Protein AF-A0A7C4FCJ5-F1 (afdb_monomer_lite)

Foldseek 3Di:
DDDLQAAEPVLVVVCVVPVVVNCCCPVVVDDDDDDPVNVVVVVVLPPDDCPVVCVVVVDPDKDAQDWDDDPVRSYIYGDRIDD

Organism: Thermofilum pendens (NCBI:txid2269)

pLDDT: mean 85.22, std 10.55, range [38.03, 94.5]

Secondary structure (DSSP, 8-state):
------EEHHHHHHHHH-HHHHHHHHTS-PPPPPPHHHHHHHHHHHHSS-HHHHHHHT-S--EES--EEETTTTEEE--SEE-

InterPro domains:
  IPR011604 PD-(D/E)XK endonuclease-like domain superfamily [G3DSA:3.90.320.10] (2-83)

Structure (mmCIF, N/CA/C/O backbone):
data_AF-A0A7C4FCJ5-F1
#
_entry.id   AF-A0A7C4FCJ5-F1
#
loop_
_atom_site.group_PDB
_atom_site.id
_atom_site.type_symbol
_atom_site.label_atom_id
_atom_site.label_alt_id
_atom_site.label_comp_id
_atom_site.label_asym_id
_atom_site.label_entity_id
_atom_site.label_seq_id
_atom_site.pdbx_PDB_ins_code
_atom_site.Cartn_x
_atom_site.Cartn_y
_atom_site.Cartn_z
_atom_site.occupancy
_atom_site.B_iso_or_equiv
_atom_site.auth_seq_id
_atom_site.auth_comp_id
_atom_site.auth_asym_id
_atom_site.auth_atom_id
_atom_site.pdbx_PDB_model_num
ATOM 1 N N . MET A 1 1 ? -1.665 -23.798 -11.341 1.00 38.03 1 MET A N 1
ATOM 2 C CA . MET A 1 1 ? -2.717 -22.771 -11.204 1.00 38.03 1 MET A CA 1
ATOM 3 C C . MET A 1 1 ? -2.038 -21.462 -11.538 1.00 38.03 1 MET A C 1
ATOM 5 O O . MET A 1 1 ? -0.994 -21.225 -10.951 1.00 38.0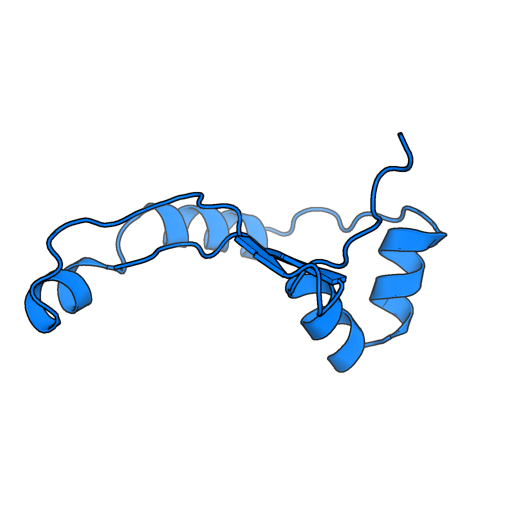3 1 MET A O 1
ATOM 9 N N . ALA A 1 2 ? -2.500 -20.718 -12.543 1.00 46.31 2 ALA A N 1
ATOM 10 C CA . ALA A 1 2 ? -1.869 -19.445 -12.885 1.00 46.31 2 ALA A CA 1
ATOM 11 C C . ALA A 1 2 ? -2.025 -18.505 -11.682 1.00 46.31 2 ALA A C 1
ATOM 13 O O . ALA A 1 2 ? -3.149 -18.290 -11.233 1.00 46.31 2 ALA A O 1
ATOM 14 N N . GLU A 1 3 ? -0.918 -18.036 -11.110 1.00 58.28 3 GLU A N 1
ATOM 15 C CA . GLU A 1 3 ? -0.958 -16.951 -10.133 1.00 58.28 3 GLU A CA 1
ATOM 16 C C . GLU A 1 3 ? -1.561 -15.735 -10.842 1.00 58.28 3 GLU A C 1
ATOM 18 O O . GLU A 1 3 ? -1.009 -15.250 -11.829 1.00 58.28 3 GLU A O 1
ATOM 23 N N . GLU A 1 4 ? -2.742 -15.294 -10.401 1.00 71.75 4 GLU A N 1
ATOM 24 C CA . GLU A 1 4 ? -3.320 -14.036 -10.870 1.00 71.75 4 GLU A CA 1
ATOM 25 C C . GLU A 1 4 ? -2.360 -12.916 -10.463 1.00 71.75 4 GLU A C 1
ATOM 27 O O . GLU A 1 4 ? -2.177 -12.638 -9.277 1.00 71.75 4 GLU A O 1
ATOM 32 N N . TRP A 1 5 ? -1.697 -12.308 -11.447 1.00 80.38 5 TRP A N 1
ATOM 33 C CA . TRP A 1 5 ? -0.837 -11.159 -11.207 1.00 80.38 5 TRP A CA 1
ATOM 34 C C . TRP A 1 5 ? -1.718 -9.952 -10.878 1.00 80.38 5 TRP A C 1
ATOM 36 O O . TRP A 1 5 ? -2.465 -9.469 -11.728 1.00 80.38 5 TRP A O 1
ATOM 46 N N . LEU A 1 6 ? -1.659 -9.508 -9.623 1.00 88.31 6 LEU A N 1
ATOM 47 C CA . LEU A 1 6 ? -2.419 -8.372 -9.108 1.00 88.31 6 LEU A CA 1
ATOM 48 C C . LEU A 1 6 ? -1.482 -7.194 -8.863 1.00 88.31 6 LEU A C 1
ATOM 50 O O . LEU A 1 6 ? -0.401 -7.360 -8.293 1.00 88.31 6 LEU A O 1
ATOM 54 N N . LEU A 1 7 ? -1.931 -5.999 -9.236 1.00 90.50 7 LEU A N 1
ATOM 55 C CA . LEU A 1 7 ? -1.241 -4.762 -8.886 1.00 90.50 7 LEU A CA 1
ATOM 56 C C . LEU A 1 7 ? -1.589 -4.367 -7.454 1.00 90.50 7 LEU A C 1
ATOM 58 O O . LEU A 1 7 ? -2.716 -4.552 -6.987 1.00 90.50 7 LEU A O 1
ATOM 62 N N . THR A 1 8 ? -0.633 -3.789 -6.742 1.00 92.62 8 THR A N 1
ATOM 63 C CA . THR A 1 8 ? -0.908 -3.197 -5.438 1.00 92.62 8 THR A CA 1
ATOM 64 C C . THR A 1 8 ? -1.507 -1.804 -5.594 1.00 92.62 8 THR A C 1
ATOM 66 O O . THR A 1 8 ? -1.234 -1.090 -6.557 1.00 92.62 8 THR A O 1
ATOM 69 N N . VAL A 1 9 ? -2.284 -1.349 -4.610 1.00 91.06 9 VAL A N 1
ATOM 70 C CA . VAL A 1 9 ? -2.766 0.048 -4.595 1.00 91.06 9 VAL A CA 1
ATOM 71 C C . VAL A 1 9 ? -1.596 1.050 -4.613 1.00 91.06 9 VAL A C 1
ATOM 73 O O . VAL A 1 9 ? -1.716 2.139 -5.174 1.00 91.06 9 VAL A O 1
ATOM 76 N N . ASN A 1 10 ? -0.436 0.675 -4.064 1.00 90.94 10 ASN A N 1
ATOM 77 C CA . ASN A 1 10 ? 0.761 1.510 -4.112 1.00 90.94 10 ASN A CA 1
ATOM 78 C C . ASN A 1 10 ? 1.351 1.615 -5.529 1.00 90.94 10 ASN A C 1
ATOM 80 O O . ASN A 1 10 ? 1.905 2.656 -5.876 1.00 90.94 10 ASN A O 1
ATOM 84 N N . ASP A 1 11 ? 1.162 0.600 -6.375 1.00 92.31 11 ASP A N 1
ATOM 85 C CA . ASP A 1 11 ? 1.558 0.666 -7.785 1.00 92.31 11 ASP A CA 1
ATOM 86 C C . ASP A 1 11 ? 0.756 1.720 -8.543 1.00 92.31 11 ASP A C 1
ATOM 88 O O . ASP A 1 11 ? 1.323 2.434 -9.361 1.00 92.31 11 ASP A O 1
ATOM 92 N N . LEU A 1 12 ? -0.530 1.905 -8.224 1.00 92.50 12 LEU A N 1
ATOM 93 C CA . LEU A 1 12 ? -1.333 2.983 -8.815 1.00 92.50 12 LEU A CA 1
ATOM 94 C C . LEU A 1 12 ? -0.811 4.364 -8.412 1.00 92.50 12 LEU A C 1
ATOM 96 O O . LEU A 1 12 ? -0.700 5.258 -9.251 1.00 92.50 12 LEU A O 1
ATOM 100 N N . LYS A 1 13 ? -0.455 4.534 -7.133 1.00 93.00 13 LYS A N 1
ATOM 101 C CA . LYS A 1 13 ? 0.171 5.767 -6.634 1.00 93.00 13 LYS A CA 1
ATOM 102 C C . LYS A 1 13 ? 1.498 6.029 -7.348 1.00 93.00 13 LYS A C 1
ATOM 104 O O . LYS A 1 13 ? 1.748 7.154 -7.774 1.00 93.00 13 LYS A O 1
ATOM 109 N N . HIS A 1 14 ? 2.339 5.006 -7.478 1.00 93.50 14 HIS A N 1
ATOM 110 C CA . HIS A 1 14 ? 3.615 5.114 -8.178 1.00 93.50 14 HIS A CA 1
ATOM 111 C C . HIS A 1 14 ? 3.424 5.418 -9.658 1.00 93.50 14 HIS A C 1
ATOM 113 O O . HIS A 1 14 ? 4.107 6.297 -10.162 1.00 93.50 14 HIS A O 1
ATOM 119 N N . PHE A 1 15 ? 2.467 4.777 -10.327 1.00 93.94 15 PHE A N 1
ATOM 120 C CA . PHE A 1 15 ? 2.148 5.040 -11.727 1.00 93.94 15 PHE A CA 1
ATOM 121 C C . PHE A 1 15 ? 1.716 6.492 -11.944 1.00 93.94 15 PHE A C 1
ATOM 123 O O . PHE A 1 15 ? 2.235 7.163 -12.830 1.00 93.94 15 PHE A O 1
ATOM 130 N N . ALA A 1 16 ? 0.824 7.001 -11.087 1.00 94.50 16 ALA A N 1
ATOM 131 C CA . ALA A 1 16 ? 0.356 8.384 -11.150 1.00 94.50 16 ALA A CA 1
ATOM 132 C C . ALA A 1 16 ? 1.473 9.410 -10.887 1.00 94.50 16 ALA A C 1
ATOM 134 O O . ALA A 1 16 ? 1.427 10.516 -11.420 1.00 94.50 16 ALA A O 1
ATOM 135 N N . TYR A 1 17 ? 2.464 9.061 -10.062 1.00 93.94 17 TYR A N 1
ATOM 136 C CA . TYR A 1 17 ? 3.636 9.901 -9.817 1.00 93.94 17 TYR A CA 1
ATOM 137 C C . TYR A 1 17 ? 4.651 9.823 -10.970 1.00 93.94 17 TYR A C 1
ATOM 139 O O . TYR A 1 17 ? 5.121 10.850 -11.457 1.00 93.94 17 TYR A O 1
ATOM 147 N N . CYS A 1 18 ? 4.999 8.606 -11.394 1.00 93.75 18 CYS A N 1
ATOM 148 C CA . CYS A 1 18 ? 5.914 8.307 -12.488 1.00 93.75 18 CYS A CA 1
ATOM 149 C C . CYS A 1 18 ? 5.737 6.855 -12.965 1.00 93.75 18 CYS A C 1
ATOM 151 O O . CYS A 1 18 ? 6.131 5.901 -12.289 1.00 93.75 18 CYS A O 1
ATOM 153 N N . GLU A 1 19 ? 5.228 6.688 -14.185 1.00 92.56 19 GLU A N 1
ATOM 154 C CA . GLU A 1 19 ? 4.957 5.384 -14.809 1.00 92.56 19 GLU A CA 1
ATOM 155 C C . GLU A 1 19 ? 6.185 4.457 -14.840 1.00 92.56 19 GLU A C 1
ATOM 157 O O . GLU A 1 19 ? 6.069 3.242 -14.664 1.00 92.56 19 GLU A O 1
ATOM 162 N N . ALA A 1 20 ? 7.381 5.035 -15.003 1.00 93.50 20 ALA A N 1
ATOM 163 C CA . ALA A 1 20 ? 8.630 4.283 -15.055 1.00 93.50 20 ALA A CA 1
ATOM 164 C C . ALA A 1 20 ? 8.908 3.506 -13.761 1.00 93.50 20 ALA A C 1
ATOM 166 O O . ALA A 1 20 ? 9.529 2.448 -13.824 1.00 93.50 20 ALA A O 1
ATOM 167 N N . ILE A 1 21 ? 8.429 3.976 -12.602 1.00 92.56 21 ILE A N 1
ATOM 168 C CA . ILE A 1 21 ? 8.619 3.276 -11.324 1.00 92.56 21 ILE A CA 1
ATOM 169 C C . ILE A 1 21 ? 7.987 1.885 -11.388 1.00 92.56 21 ILE A C 1
ATOM 171 O O . ILE A 1 21 ? 8.643 0.902 -11.061 1.00 92.56 21 ILE A O 1
ATOM 175 N N . VAL A 1 22 ? 6.751 1.777 -11.882 1.00 91.62 22 VAL A N 1
ATOM 176 C CA . V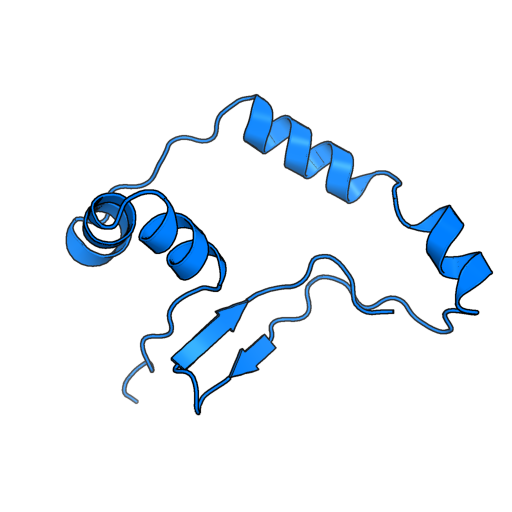AL A 1 22 ? 6.044 0.490 -11.975 1.00 91.62 22 VAL A CA 1
ATOM 177 C C . VAL A 1 22 ? 6.770 -0.462 -12.925 1.00 91.62 22 VAL A C 1
ATOM 179 O O . VAL A 1 22 ? 6.948 -1.635 -12.600 1.00 91.62 22 VAL A O 1
ATOM 182 N N . TYR A 1 23 ? 7.270 0.037 -14.058 1.00 91.06 23 TYR A N 1
ATOM 183 C CA . TYR A 1 23 ? 8.077 -0.769 -14.977 1.00 91.06 23 TYR A CA 1
ATOM 184 C C . TYR A 1 23 ? 9.386 -1.250 -14.330 1.00 91.06 23 TYR A C 1
ATOM 186 O O . TYR A 1 23 ? 9.721 -2.433 -14.398 1.00 91.06 23 TYR A O 1
ATOM 194 N N . LEU A 1 24 ? 10.119 -0.361 -13.657 1.00 92.75 24 LEU A N 1
ATOM 195 C CA . LEU A 1 24 ? 11.366 -0.709 -12.973 1.00 92.75 24 LEU A CA 1
ATOM 196 C C . LEU A 1 24 ? 11.138 -1.757 -11.876 1.00 92.75 24 LEU A C 1
ATOM 198 O O . LEU A 1 24 ? 11.909 -2.712 -11.771 1.00 92.75 24 LEU A O 1
ATOM 202 N N . THR A 1 25 ? 10.070 -1.614 -11.093 1.00 91.25 25 THR A N 1
ATOM 203 C CA . THR A 1 25 ? 9.771 -2.520 -9.983 1.00 91.25 25 THR A CA 1
ATOM 204 C C . THR A 1 25 ? 9.247 -3.876 -10.454 1.00 91.25 25 THR A C 1
ATOM 206 O O . THR A 1 25 ? 9.750 -4.900 -9.992 1.00 91.25 25 THR A O 1
ATOM 209 N N . HIS A 1 26 ? 8.284 -3.913 -11.382 1.00 90.06 26 HIS A N 1
ATOM 210 C CA . HIS A 1 26 ? 7.633 -5.167 -11.797 1.00 90.06 26 HIS A CA 1
ATOM 211 C C . HIS A 1 26 ? 8.350 -5.883 -12.939 1.00 90.06 26 HIS A C 1
ATOM 213 O O . HIS A 1 26 ? 8.445 -7.107 -12.914 1.00 90.06 26 HIS A O 1
ATOM 219 N N . PHE A 1 27 ? 8.865 -5.152 -13.931 1.00 89.75 27 PHE A N 1
ATOM 220 C CA . PHE A 1 27 ? 9.509 -5.761 -15.099 1.00 89.75 27 PHE A CA 1
ATOM 221 C C . PHE A 1 27 ? 11.013 -5.950 -14.899 1.00 89.75 27 PHE A C 1
ATOM 223 O O . PHE A 1 27 ? 11.543 -7.022 -15.180 1.00 89.75 27 PHE A O 1
ATOM 230 N N . MET A 1 28 ? 11.712 -4.929 -14.389 1.00 91.50 28 MET A N 1
ATOM 231 C CA . MET A 1 28 ? 13.163 -5.022 -14.157 1.00 91.50 28 MET A CA 1
ATOM 232 C C . MET A 1 28 ? 13.527 -5.625 -12.791 1.00 91.50 28 MET A C 1
ATOM 234 O O . MET A 1 28 ? 14.693 -5.939 -12.558 1.00 91.50 28 MET A O 1
ATOM 238 N N . GLY A 1 29 ? 12.559 -5.786 -11.880 1.00 89.12 29 GLY A N 1
ATOM 239 C CA . GLY A 1 29 ? 12.788 -6.342 -10.543 1.00 89.12 29 GLY A CA 1
ATOM 240 C C . GLY A 1 29 ? 13.613 -5.438 -9.619 1.00 89.12 29 GLY A C 1
ATOM 241 O O . GLY A 1 29 ? 14.180 -5.916 -8.633 1.00 89.12 29 GLY A O 1
ATOM 242 N N . VAL A 1 30 ? 13.705 -4.141 -9.929 1.00 91.06 30 VAL A N 1
ATOM 243 C CA . VAL A 1 30 ? 14.467 -3.169 -9.139 1.00 91.06 30 VAL A CA 1
ATOM 244 C C . VAL A 1 30 ? 13.676 -2.809 -7.887 1.00 91.06 30 VAL A C 1
ATOM 246 O O . VAL A 1 30 ? 12.547 -2.323 -7.963 1.00 91.06 30 VAL A O 1
ATOM 249 N N . LYS A 1 31 ? 14.282 -3.026 -6.718 1.00 85.25 31 LYS A N 1
ATOM 250 C CA . LYS A 1 31 ? 13.700 -2.656 -5.425 1.00 85.25 31 LYS A CA 1
ATOM 251 C C . LYS A 1 31 ? 14.377 -1.407 -4.888 1.00 85.25 31 LYS A C 1
ATOM 253 O O . LYS A 1 31 ? 15.603 -1.324 -4.872 1.00 85.25 31 LYS A O 1
ATOM 258 N N . GLU A 1 32 ? 13.567 -0.458 -4.437 1.00 85.12 32 GLU A N 1
ATOM 259 C CA . GLU A 1 32 ? 14.052 0.702 -3.701 1.00 85.12 32 GLU A CA 1
ATOM 260 C C . GLU A 1 32 ? 14.627 0.253 -2.350 1.00 85.12 32 GLU A C 1
ATOM 262 O O . GLU A 1 32 ? 14.056 -0.604 -1.668 1.00 85.12 32 GLU A O 1
ATOM 267 N N . ALA A 1 33 ? 15.777 0.815 -1.975 1.00 89.12 33 ALA A N 1
ATOM 268 C CA . ALA A 1 33 ? 16.330 0.609 -0.646 1.00 89.12 33 ALA A CA 1
ATOM 269 C C . ALA A 1 33 ? 15.474 1.367 0.383 1.00 89.12 33 ALA A C 1
ATOM 271 O O . ALA A 1 33 ? 15.097 2.511 0.126 1.00 89.12 33 ALA A O 1
ATOM 272 N N . PRO A 1 34 ? 15.166 0.768 1.546 1.00 88.69 34 PRO A N 1
ATOM 273 C CA . PRO A 1 34 ? 14.411 1.463 2.577 1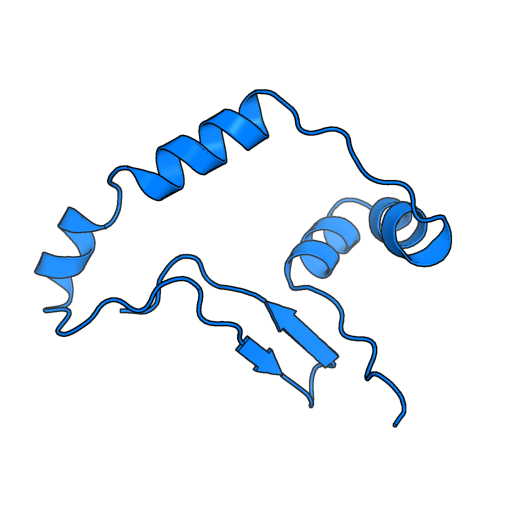.00 88.69 34 PRO A CA 1
ATOM 274 C C . PRO A 1 34 ? 15.158 2.730 3.003 1.00 88.69 34 PRO A C 1
ATOM 276 O O . PRO A 1 34 ? 16.357 2.700 3.276 1.00 88.69 34 PRO A O 1
ATOM 279 N N . THR A 1 35 ? 14.435 3.845 3.032 1.00 92.25 35 THR A N 1
ATOM 280 C CA . THR A 1 35 ? 14.951 5.119 3.535 1.00 92.25 35 THR A CA 1
ATOM 281 C C . THR A 1 35 ? 14.604 5.281 5.011 1.00 92.25 35 THR A C 1
ATOM 283 O O . THR A 1 35 ? 13.635 4.692 5.492 1.00 92.25 35 THR A O 1
ATOM 286 N N . GLU A 1 36 ? 15.340 6.139 5.717 1.00 91.44 36 GLU A N 1
ATOM 287 C CA . GLU A 1 36 ? 15.062 6.479 7.120 1.00 91.44 36 GLU A CA 1
ATOM 288 C C . GLU A 1 36 ? 13.610 6.948 7.316 1.00 91.44 36 GLU A C 1
ATOM 290 O O . GLU A 1 36 ? 12.929 6.516 8.240 1.00 91.44 36 GLU A O 1
ATOM 295 N N . TYR A 1 37 ? 13.077 7.744 6.383 1.00 89.12 37 TYR A N 1
ATOM 296 C CA . TYR A 1 37 ? 11.679 8.181 6.417 1.00 89.12 37 TYR A CA 1
ATOM 297 C C . TYR A 1 37 ? 10.681 7.022 6.299 1.00 89.12 37 TYR A C 1
ATOM 299 O O . TYR A 1 37 ? 9.620 7.056 6.924 1.00 89.12 37 TYR A O 1
ATOM 307 N N . MET A 1 38 ? 10.999 5.990 5.514 1.00 88.12 38 MET A N 1
ATOM 308 C CA . MET A 1 38 ? 10.152 4.799 5.378 1.00 88.12 38 MET A CA 1
ATOM 309 C C . MET A 1 38 ? 10.227 3.883 6.602 1.00 88.12 38 MET A C 1
ATOM 311 O O . MET A 1 38 ? 9.282 3.135 6.864 1.00 88.12 38 MET A O 1
ATOM 315 N N . GLU A 1 39 ? 11.347 3.883 7.320 1.00 89.81 39 GLU A N 1
ATOM 316 C CA . GLU A 1 39 ? 11.491 3.151 8.581 1.00 89.81 39 GLU A CA 1
ATOM 317 C C . GLU A 1 39 ? 10.759 3.877 9.704 1.00 89.81 39 GLU A C 1
ATOM 319 O O . GLU A 1 39 ? 9.872 3.293 10.325 1.00 89.81 39 GLU A O 1
ATOM 324 N N . TYR A 1 40 ? 11.013 5.175 9.856 1.00 88.38 40 TYR A N 1
ATOM 325 C CA . TYR A 1 40 ? 10.312 6.023 10.812 1.00 88.38 40 TYR A CA 1
ATOM 326 C C . TYR A 1 40 ? 8.793 5.987 10.601 1.00 88.38 40 TYR A C 1
ATOM 328 O O . TYR A 1 40 ? 8.030 5.809 11.547 1.00 88.38 40 TYR A O 1
ATOM 336 N N . GLY A 1 41 ? 8.327 6.075 9.349 1.00 84.12 41 GLY A N 1
ATOM 337 C CA . GLY A 1 41 ? 6.902 5.963 9.032 1.00 84.12 41 GLY A CA 1
ATOM 338 C C . GLY A 1 41 ? 6.284 4.645 9.514 1.00 84.12 41 GLY A C 1
ATOM 339 O O . GLY A 1 41 ? 5.188 4.655 10.071 1.00 84.12 41 GLY A O 1
ATOM 340 N N . ARG A 1 42 ? 7.010 3.527 9.378 1.00 84.06 42 ARG A N 1
ATOM 341 C CA . ARG A 1 42 ? 6.569 2.210 9.869 1.00 84.06 42 ARG A CA 1
ATOM 342 C C . ARG A 1 42 ? 6.515 2.129 11.394 1.00 84.06 42 ARG A C 1
ATOM 344 O O . ARG A 1 42 ? 5.668 1.413 11.928 1.00 84.06 42 ARG A O 1
ATOM 351 N N . GLU A 1 43 ? 7.399 2.827 12.097 1.00 82.00 43 GLU A N 1
ATOM 352 C CA . GLU A 1 43 ? 7.364 2.915 13.561 1.00 82.00 43 GLU A CA 1
ATOM 353 C C . GLU A 1 43 ? 6.169 3.750 14.034 1.00 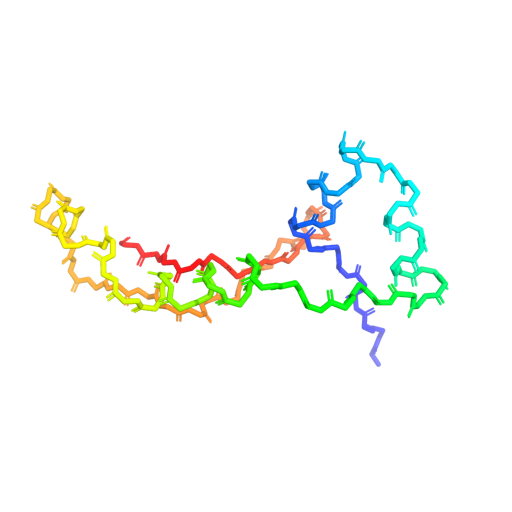82.00 43 GLU A C 1
ATOM 355 O O . GLU A 1 43 ? 5.372 3.290 14.851 1.00 82.00 43 GLU A O 1
ATOM 360 N N . VAL A 1 44 ? 5.964 4.924 13.434 1.00 80.56 44 VAL A N 1
ATOM 361 C CA . VAL A 1 44 ? 4.852 5.829 13.767 1.00 80.56 44 VAL A CA 1
ATOM 362 C C . VAL A 1 44 ? 3.482 5.185 13.527 1.00 80.56 44 VAL A C 1
ATOM 364 O O . VAL A 1 44 ? 2.547 5.385 14.310 1.00 80.56 44 VAL A O 1
ATOM 367 N N . GLU A 1 45 ? 3.347 4.405 12.454 1.00 74.38 45 GLU A N 1
ATOM 368 C CA . GLU A 1 45 ? 2.123 3.662 12.141 1.00 74.38 45 GLU A CA 1
ATOM 369 C C . GLU A 1 45 ? 1.809 2.591 13.202 1.00 74.38 45 GLU A C 1
ATOM 371 O O . GLU A 1 45 ? 0.643 2.354 13.540 1.00 74.38 45 GLU A O 1
ATOM 376 N N . ARG A 1 46 ? 2.846 1.968 13.780 1.00 67.88 46 ARG A N 1
ATOM 377 C CA . ARG A 1 46 ? 2.689 0.999 14.872 1.00 67.88 46 ARG A CA 1
ATOM 378 C C . ARG A 1 46 ? 2.238 1.657 16.161 1.00 67.88 46 ARG A C 1
ATOM 380 O O . ARG A 1 46 ? 1.453 1.031 16.876 1.00 67.88 46 ARG A O 1
ATOM 387 N N . GLU A 1 47 ? 2.733 2.859 16.446 1.00 62.47 47 GLU A N 1
ATOM 388 C CA . GLU A 1 47 ? 2.604 3.425 17.779 1.00 62.47 47 GLU A CA 1
ATOM 389 C C . GLU A 1 47 ? 1.188 3.917 18.093 1.00 62.47 47 GLU A C 1
ATOM 391 O O . GLU A 1 47 ? 0.561 3.263 18.918 1.00 62.47 47 GLU A O 1
ATOM 396 N N . GLU A 1 48 ? 0.601 4.985 17.522 1.00 61.34 48 GLU A N 1
ATOM 397 C CA . GLU A 1 48 ? -0.529 5.561 18.295 1.00 61.34 48 GLU A CA 1
ATOM 398 C C . GLU A 1 48 ? -1.530 6.537 17.638 1.00 61.34 48 GLU A C 1
ATOM 400 O O . GLU A 1 48 ? -2.030 7.444 18.299 1.00 61.34 48 GLU A O 1
ATOM 405 N N . HIS A 1 49 ? -1.954 6.355 16.381 1.00 65.50 49 HIS A N 1
ATOM 406 C CA . HIS A 1 49 ? -2.850 7.348 15.736 1.00 65.50 49 HIS A CA 1
ATOM 407 C C . HIS A 1 49 ? -4.370 7.082 15.821 1.00 65.50 49 HIS A C 1
ATOM 409 O O . HIS A 1 49 ? -5.179 7.929 15.439 1.00 65.50 49 HIS A O 1
ATOM 415 N N . LEU A 1 50 ? -4.812 5.938 16.352 1.00 70.12 50 LEU A N 1
ATOM 416 C CA . LEU A 1 50 ? -6.232 5.543 16.293 1.00 70.12 50 LEU A CA 1
ATOM 417 C C . LEU A 1 50 ? -7.102 6.033 17.450 1.00 70.12 50 LEU A C 1
ATOM 419 O O . LEU A 1 50 ? -8.322 6.085 17.297 1.00 70.12 50 LEU A O 1
ATOM 423 N N . GLN A 1 51 ? -6.517 6.386 18.597 1.00 73.06 51 GLN A N 1
ATOM 424 C CA . GLN A 1 51 ? -7.262 6.575 19.853 1.00 73.06 51 GLN A CA 1
ATOM 425 C C . GLN A 1 51 ? -8.413 7.589 19.735 1.00 73.06 51 GLN A C 1
ATOM 427 O O . GLN A 1 51 ? -9.506 7.381 20.268 1.00 73.06 51 GLN A O 1
ATOM 432 N N . GLN A 1 52 ? -8.208 8.662 18.968 1.00 73.75 52 GLN A N 1
ATOM 433 C CA . GLN A 1 52 ? -9.236 9.680 18.740 1.00 73.75 52 GLN A CA 1
ATOM 434 C C . GLN A 1 52 ? -10.392 9.167 17.860 1.00 73.75 52 GLN A C 1
ATOM 436 O O . GLN A 1 52 ? -11.554 9.513 18.087 1.00 73.75 52 GLN A O 1
ATOM 441 N N . LEU A 1 53 ? -10.092 8.310 16.880 1.00 76.81 53 LEU A N 1
ATOM 442 C CA . LEU A 1 53 ? -11.068 7.750 15.941 1.00 76.81 53 LEU A CA 1
ATOM 443 C C . LEU A 1 53 ? -11.932 6.670 16.599 1.00 76.81 53 LEU A C 1
ATOM 445 O O . LEU A 1 53 ? -13.145 6.649 16.382 1.00 76.81 53 LEU A O 1
ATOM 449 N N . LEU A 1 54 ? -11.339 5.834 17.460 1.00 79.81 54 LEU A N 1
ATOM 450 C CA . LEU A 1 54 ? -12.056 4.762 18.165 1.00 79.81 54 LEU A CA 1
ATOM 451 C C . LEU A 1 54 ? -13.224 5.306 18.986 1.00 79.81 54 LEU A C 1
ATOM 453 O O . LEU A 1 54 ? -14.350 4.809 18.900 1.00 79.81 54 LEU A O 1
ATOM 457 N N . ARG A 1 55 ? -12.967 6.383 19.735 1.00 78.56 55 ARG A N 1
ATOM 458 C CA . ARG A 1 55 ? -13.984 7.040 20.557 1.00 78.56 55 ARG A CA 1
ATOM 459 C C . ARG A 1 55 ? -15.047 7.736 19.707 1.00 78.56 55 ARG A C 1
ATOM 461 O O . ARG A 1 55 ? -16.223 7.688 20.063 1.00 78.56 55 ARG A O 1
ATOM 468 N N . LYS A 1 56 ? -14.654 8.369 18.596 1.00 84.12 56 LYS A N 1
ATOM 469 C CA . LYS A 1 56 ? -15.579 9.095 17.711 1.00 84.12 56 LYS A CA 1
ATOM 470 C C . LYS A 1 56 ? -16.589 8.161 17.039 1.00 84.12 56 LYS A C 1
ATOM 472 O O . LYS A 1 56 ? -17.773 8.484 17.014 1.00 84.12 56 LYS A O 1
ATOM 477 N N . TYR A 1 57 ? -16.136 7.019 16.523 1.00 84.19 57 TYR A N 1
ATOM 478 C CA . TYR A 1 57 ? -16.974 6.110 15.729 1.00 84.19 57 TYR A CA 1
ATOM 479 C C . TYR A 1 57 ? -17.562 4.936 16.519 1.00 84.19 57 TYR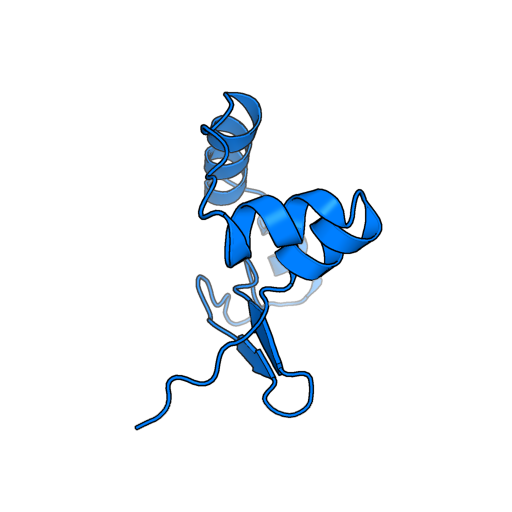 A C 1
ATOM 481 O O . TYR A 1 57 ? -18.234 4.096 15.932 1.00 84.19 57 TYR A O 1
ATOM 489 N N . ARG A 1 58 ? -17.356 4.885 17.846 1.00 85.56 58 ARG A N 1
ATOM 490 C CA . ARG A 1 58 ? -17.788 3.763 18.706 1.00 85.56 58 ARG A CA 1
ATOM 491 C C . ARG A 1 58 ? -17.332 2.414 18.140 1.00 85.56 58 ARG A C 1
ATOM 493 O O . ARG A 1 58 ? -18.108 1.467 18.048 1.00 85.56 58 ARG A O 1
ATOM 500 N N . VAL A 1 59 ? -16.068 2.370 17.733 1.00 85.12 59 VAL A N 1
ATOM 501 C CA . VAL A 1 59 ? -15.467 1.218 17.060 1.00 85.12 59 VAL A CA 1
ATOM 502 C C . VAL A 1 59 ? -15.523 0.002 17.980 1.00 85.12 59 VAL A C 1
ATOM 504 O O . VAL A 1 59 ? -14.979 0.031 19.083 1.00 85.12 59 VAL A O 1
ATOM 507 N N . ALA A 1 60 ? -16.184 -1.066 17.531 1.00 86.00 60 ALA A N 1
ATOM 508 C CA . ALA A 1 60 ? -16.316 -2.301 18.304 1.00 86.00 60 ALA A CA 1
ATOM 509 C C . ALA A 1 60 ? -15.090 -3.212 18.153 1.00 86.00 60 ALA A C 1
ATOM 511 O O . ALA A 1 60 ? -14.758 -3.976 19.061 1.00 86.00 60 ALA A O 1
ATOM 512 N N . ARG A 1 61 ? -14.418 -3.151 16.998 1.00 85.62 61 ARG A N 1
ATOM 513 C CA . ARG A 1 61 ? -13.237 -3.956 16.688 1.00 85.62 61 ARG A CA 1
ATOM 514 C C . ARG A 1 61 ? -12.370 -3.223 15.673 1.00 85.62 61 ARG A C 1
ATOM 516 O O . ARG A 1 61 ? -12.883 -2.691 14.708 1.00 85.62 61 ARG A O 1
ATOM 523 N N . VAL A 1 62 ? -11.057 -3.271 15.869 1.00 86.12 62 VAL A N 1
ATOM 524 C CA . VAL A 1 62 ? -10.079 -2.820 14.873 1.00 86.12 62 VAL A CA 1
ATOM 525 C C . VAL A 1 62 ? -9.459 -4.051 14.232 1.00 86.12 62 VAL A C 1
ATOM 527 O O . VAL A 1 62 ? -8.892 -4.886 14.942 1.00 86.12 62 VAL A O 1
ATOM 530 N N . LEU A 1 63 ? -9.558 -4.176 12.912 1.00 86.94 63 LEU A N 1
ATOM 531 C CA . LEU A 1 63 ? -8.838 -5.196 12.155 1.00 86.94 63 LEU A CA 1
ATOM 532 C C . LEU A 1 63 ? -7.539 -4.593 11.610 1.00 86.94 63 LEU A C 1
ATOM 534 O O . LEU A 1 63 ? -7.555 -3.508 11.032 1.00 86.94 63 LEU A O 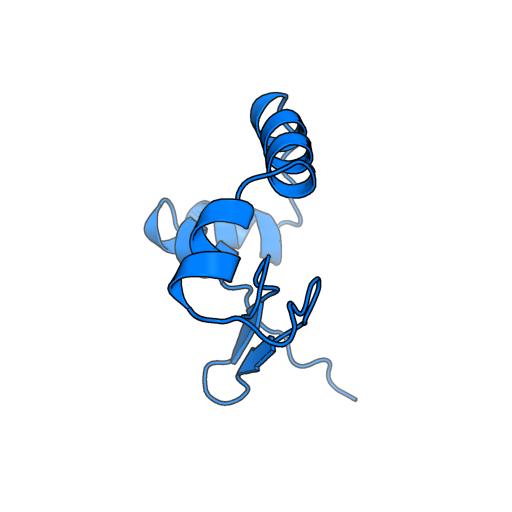1
ATOM 538 N N . ARG A 1 64 ? -6.425 -5.301 11.811 1.00 86.00 64 ARG A N 1
ATOM 539 C CA . ARG A 1 64 ? -5.077 -4.932 11.349 1.00 86.00 64 ARG A CA 1
ATOM 540 C C . ARG A 1 64 ? -4.556 -6.002 10.398 1.00 86.00 64 ARG A C 1
ATOM 542 O O . ARG A 1 64 ? -4.853 -7.178 10.604 1.00 86.00 64 ARG A O 1
ATOM 549 N N . GLY A 1 65 ? -3.770 -5.603 9.399 1.00 83.06 65 GLY A N 1
ATOM 550 C CA . GLY A 1 65 ? -3.130 -6.540 8.465 1.00 83.06 65 GLY A CA 1
ATOM 551 C C . GLY A 1 65 ? -4.122 -7.342 7.618 1.00 83.06 65 GLY A C 1
ATOM 552 O O . GLY A 1 65 ? -3.860 -8.492 7.272 1.00 83.06 65 GLY A O 1
ATOM 553 N N . VAL A 1 66 ? -5.294 -6.767 7.335 1.00 89.00 66 VAL A N 1
ATOM 554 C CA . VAL A 1 66 ? -6.290 -7.404 6.471 1.00 89.00 66 VAL A CA 1
ATOM 555 C C . VAL A 1 66 ? -5.837 -7.248 5.032 1.00 89.00 66 VAL A C 1
ATOM 557 O O . VAL A 1 66 ? -5.720 -6.131 4.546 1.00 89.00 66 VAL A O 1
ATOM 560 N N . GLN A 1 67 ? -5.644 -8.357 4.329 1.00 90.12 67 GLN A N 1
ATOM 561 C CA . GLN A 1 67 ? -5.376 -8.316 2.900 1.00 90.12 67 GLN A CA 1
ATOM 562 C C . GLN A 1 67 ? -6.696 -8.278 2.128 1.00 90.12 67 GLN A C 1
ATOM 564 O O . GLN A 1 67 ? -7.534 -9.172 2.254 1.00 90.12 67 GLN A O 1
ATOM 569 N N . LEU A 1 68 ? -6.885 -7.228 1.336 1.00 92.19 68 LEU A N 1
ATOM 570 C CA . LEU A 1 68 ? -8.037 -7.045 0.465 1.00 92.19 68 LEU A CA 1
ATOM 571 C C . LEU A 1 68 ? -7.626 -7.294 -0.983 1.00 92.19 68 LEU A C 1
ATOM 573 O O . LEU A 1 68 ? -6.562 -6.858 -1.425 1.00 92.19 68 LEU A O 1
ATOM 577 N N . VAL A 1 69 ? -8.494 -7.983 -1.718 1.00 93.94 69 VAL A N 1
ATOM 578 C CA . VAL A 1 69 ? -8.308 -8.288 -3.137 1.00 93.94 69 VAL A CA 1
ATOM 579 C C . VAL A 1 69 ? -9.591 -7.948 -3.881 1.00 93.94 69 VAL A C 1
ATOM 581 O O . VAL A 1 69 ? -10.665 -8.434 -3.527 1.00 93.94 69 VAL A O 1
ATOM 584 N N . SER A 1 70 ? -9.470 -7.143 -4.932 1.00 91.81 70 SER A N 1
ATOM 585 C CA . SER A 1 70 ? -10.526 -6.911 -5.912 1.00 91.81 70 SER A CA 1
ATOM 586 C C . SER A 1 70 ? -10.147 -7.594 -7.219 1.00 91.81 70 SER A C 1
ATOM 588 O O . SER A 1 70 ? -9.266 -7.127 -7.938 1.00 91.81 70 SER A O 1
ATOM 590 N N . ARG A 1 71 ? -10.821 -8.707 -7.530 1.00 91.06 71 ARG A N 1
ATOM 591 C CA . ARG A 1 71 ? -10.593 -9.456 -8.778 1.00 91.06 71 ARG A CA 1
ATOM 592 C C . ARG A 1 71 ? -11.074 -8.700 -10.009 1.00 91.06 71 ARG A C 1
ATOM 594 O O . ARG A 1 71 ? -10.431 -8.767 -11.043 1.00 91.06 71 ARG A O 1
ATOM 601 N N . GLU A 1 72 ? -12.178 -7.967 -9.883 1.00 92.69 72 GLU A N 1
ATOM 602 C CA . GLU A 1 72 ? -12.727 -7.151 -10.971 1.00 92.69 72 GLU A CA 1
ATOM 603 C C . GLU A 1 72 ? -11.746 -6.056 -11.401 1.00 92.69 72 GLU A C 1
ATOM 605 O O . GLU A 1 72 ? -11.556 -5.827 -12.590 1.00 92.69 72 GLU A O 1
ATOM 610 N N . LEU A 1 73 ? -11.085 -5.416 -10.431 1.00 90.19 73 LEU A N 1
ATOM 611 C CA . LEU A 1 73 ? -10.112 -4.355 -10.696 1.00 90.19 73 LEU A CA 1
ATOM 612 C C . LEU A 1 73 ? -8.684 -4.880 -10.897 1.00 90.19 73 LEU A C 1
ATOM 614 O O . LEU A 1 73 ? -7.813 -4.112 -11.290 1.00 90.19 73 LEU A O 1
ATOM 618 N N . GLY A 1 74 ? -8.421 -6.154 -10.591 1.00 91.94 74 GLY A N 1
ATOM 619 C CA . GLY A 1 74 ? -7.071 -6.719 -10.603 1.00 91.94 74 GLY A CA 1
ATOM 620 C C . GLY A 1 74 ? -6.140 -6.105 -9.546 1.00 91.94 74 GLY A C 1
ATOM 621 O O . GLY A 1 74 ? -4.938 -5.989 -9.781 1.00 91.94 74 GLY A O 1
ATOM 622 N N . LEU A 1 75 ? -6.686 -5.689 -8.395 1.00 93.06 75 LEU A N 1
ATOM 623 C CA . LEU A 1 75 ? -5.955 -4.962 -7.352 1.00 93.06 75 LEU A CA 1
ATOM 624 C C . LEU A 1 75 ? -5.883 -5.727 -6.032 1.00 93.06 75 LEU A C 1
ATOM 626 O O . LEU A 1 75 ? -6.849 -6.366 -5.610 1.00 93.06 75 LEU A O 1
ATOM 630 N N . ALA A 1 76 ? -4.764 -5.571 -5.332 1.00 94.19 76 ALA A N 1
ATOM 631 C CA . ALA A 1 76 ? -4.567 -6.028 -3.965 1.00 94.19 76 ALA A CA 1
ATOM 632 C C . ALA A 1 76 ? -4.033 -4.902 -3.069 1.00 94.19 76 ALA A C 1
ATOM 634 O O . ALA A 1 76 ? -3.356 -3.974 -3.511 1.00 94.19 76 ALA A O 1
ATOM 635 N N . GLY A 1 77 ? -4.310 -4.980 -1.775 1.00 92.00 77 GLY A N 1
ATOM 636 C CA . GLY A 1 77 ? -3.771 -4.030 -0.809 1.00 92.00 77 GLY A CA 1
ATOM 637 C C . GLY A 1 77 ? -3.992 -4.487 0.620 1.00 92.00 77 GLY A C 1
ATOM 638 O O . GLY A 1 77 ? -4.834 -5.342 0.887 1.00 92.00 77 GLY A O 1
ATOM 639 N N . SER A 1 78 ? -3.233 -3.909 1.541 1.00 91.62 78 SER A N 1
ATOM 640 C CA . SER A 1 78 ? -3.425 -4.103 2.973 1.00 91.62 78 SER A CA 1
ATOM 641 C C . SER A 1 78 ? -3.658 -2.737 3.598 1.00 91.62 78 SER A C 1
ATOM 643 O O . SER A 1 78 ? -2.682 -2.016 3.781 1.00 91.62 78 SER A O 1
ATOM 645 N N . PRO A 1 79 ? -4.908 -2.337 3.883 1.00 89.31 79 PRO A N 1
ATOM 646 C CA . PRO A 1 79 ? -5.139 -1.181 4.733 1.00 89.31 79 PRO A CA 1
ATOM 647 C C . PRO A 1 79 ? -4.516 -1.403 6.112 1.00 89.31 79 PRO A C 1
ATOM 649 O O . PRO A 1 79 ? -4.597 -2.498 6.678 1.00 89.31 79 PRO A O 1
ATOM 652 N N . ASP A 1 80 ? -3.959 -0.333 6.664 1.00 84.12 80 ASP A N 1
ATOM 653 C CA . ASP A 1 80 ? -3.329 -0.331 7.985 1.00 84.12 80 ASP A CA 1
ATOM 654 C C . ASP A 1 80 ? -4.357 -0.722 9.064 1.00 84.12 80 ASP A C 1
ATOM 656 O O . ASP A 1 80 ? -4.106 -1.581 9.919 1.00 84.12 80 ASP A O 1
ATOM 660 N N . PHE A 1 81 ? -5.571 -0.157 8.960 1.00 85.00 81 PHE A N 1
ATOM 661 C CA . PHE A 1 81 ? -6.680 -0.373 9.890 1.00 85.00 81 PHE A CA 1
ATOM 662 C C . PHE A 1 81 ? -8.041 -0.400 9.195 1.00 85.00 81 PHE A C 1
ATOM 664 O O . PHE A 1 81 ? -8.328 0.418 8.322 1.00 85.00 81 PHE A O 1
ATOM 671 N N . ILE A 1 82 ? -8.918 -1.287 9.665 1.00 87.19 82 ILE A N 1
ATOM 672 C CA . ILE A 1 82 ? -10.359 -1.267 9.382 1.00 87.19 82 ILE A CA 1
ATOM 673 C C . ILE A 1 82 ? -11.092 -1.172 10.724 1.00 87.19 82 ILE A C 1
ATOM 675 O O . ILE A 1 82 ? -10.768 -1.917 11.654 1.00 87.19 82 ILE A O 1
ATOM 679 N N . LEU A 1 83 ? -12.031 -0.228 10.828 1.00 87.00 83 LEU A N 1
ATOM 680 C CA . LEU A 1 83 ? -12.792 0.110 12.039 1.00 87.00 83 LEU A CA 1
ATOM 681 C C . LEU A 1 83 ? -14.230 -0.412 11.978 1.00 87.00 83 LEU A C 1
ATOM 683 O O . LEU A 1 83 ? -14.772 -0.472 10.852 1.00 87.00 83 LEU A O 1
#

Sequence (83 aa):
MAEEWLLTVNDLKHFAYCEAIVYLTHFMGVKEAPTEYMEYGREVEREEHLQQLLRKYRVARVLRGVQLVSRELGLAGSPDFIL

Radius of gyration: 16.13 Å; chains: 1; bounding box: 34×33×36 Å